Protein AF-A0A9D7EC55-F1 (afdb_monomer)

pLDDT: mean 72.98, std 14.08, range [41.28, 88.69]

Nearest PDB structures (foldseek):
  7tgh-assembly1_5  TM=7.935E-01  e=1.905E-02  Tetrahymena thermophila
  2rld-assembly1_B  TM=5.664E-01  e=9.970E+00  Bacteroides thetaiotaomicron VPI-5482
  2rld-assembly1_E  TM=4.505E-01  e=8.431E+00  Bacteroides thetaiotaomicron VPI-5482
  2rld-assembly1_D  TM=3.798E-01  e=8.915E+00  Bacteroides thetaiotaomicron VPI-5482

Solvent-accessible surface area (backbone atoms only — not comparable to full-atom values): 5209 Å² total; per-residue (Å²): 107,59,71,57,52,53,51,52,49,52,51,51,52,52,50,47,55,70,71,35,70,88,44,95,58,39,68,61,53,53,50,36,52,49,46,27,50,49,15,50,44,41,36,66,68,37,90,45,70,70,45,33,52,54,14,49,50,38,30,51,51,28,50,48,52,52,72,51,60,79,57,91,58,97,68,44,72,66,51,45,51,48,48,52,49,50,50,58,54,61,61,73,71,116

Radius of gyration: 14.69 Å; Cα contacts (8 Å, |Δi|>4): 71; chains: 1; bounding box: 29×34×36 Å

Mean predicted aligned error: 9.89 Å

Secondary structure (DSSP, 8-state):
-HHHHHHHHHHHHHHHHHHSTTSTTHHHHHHHHHHHHHHHHHHHH--SHHHHHHHHHHHHHHHHHHHTT---SSS-HHHHHHHHHHHHHHHTT-

Structure (mmCIF, N/CA/C/O backbone):
data_AF-A0A9D7EC55-F1
#
_entry.id   AF-A0A9D7EC55-F1
#
loop_
_atom_site.group_PDB
_atom_site.id
_atom_site.type_symbol
_atom_site.label_atom_id
_atom_site.label_alt_id
_atom_site.label_comp_id
_atom_site.label_asym_id
_atom_site.label_entity_id
_atom_site.label_seq_id
_atom_site.pdbx_PDB_ins_code
_atom_site.Cartn_x
_atom_site.Cartn_y
_atom_site.Cartn_z
_atom_site.occupancy
_atom_site.B_iso_or_equiv
_atom_site.auth_seq_id
_atom_site.auth_comp_id
_atom_site.auth_asym_id
_atom_site.auth_atom_id
_atom_site.pdbx_PDB_model_num
ATOM 1 N N . MET A 1 1 ? 14.527 -7.003 -4.629 1.00 74.62 1 MET A N 1
ATOM 2 C CA . MET A 1 1 ? 13.815 -5.974 -3.838 1.00 74.62 1 MET A CA 1
ATOM 3 C C . MET A 1 1 ? 12.305 -6.169 -3.879 1.00 74.62 1 MET A C 1
ATOM 5 O O . MET A 1 1 ? 11.752 -6.445 -2.825 1.00 74.62 1 MET A O 1
ATOM 9 N N . ALA A 1 2 ? 11.661 -6.202 -5.054 1.00 78.06 2 ALA A N 1
ATOM 10 C CA . ALA A 1 2 ? 10.216 -6.467 -5.167 1.00 78.06 2 ALA A CA 1
ATOM 11 C C . ALA A 1 2 ? 9.734 -7.755 -4.454 1.00 78.06 2 ALA A C 1
ATOM 13 O O . ALA A 1 2 ? 8.750 -7.717 -3.722 1.00 78.06 2 ALA A O 1
ATOM 14 N N . ALA A 1 3 ? 10.459 -8.876 -4.580 1.00 83.06 3 ALA A N 1
ATOM 15 C CA . ALA A 1 3 ? 10.108 -10.133 -3.898 1.00 83.06 3 ALA A CA 1
ATOM 16 C C . ALA A 1 3 ? 10.098 -10.016 -2.360 1.00 83.06 3 ALA A C 1
ATOM 18 O O . ALA A 1 3 ? 9.273 -10.627 -1.687 1.00 83.06 3 ALA A O 1
ATOM 19 N N . LEU A 1 4 ? 10.993 -9.193 -1.809 1.00 87.00 4 LEU A N 1
ATOM 20 C CA . LEU A 1 4 ? 11.117 -8.964 -0.370 1.00 87.00 4 LEU A CA 1
ATOM 21 C C . LEU A 1 4 ? 9.946 -8.107 0.135 1.00 87.00 4 LEU A C 1
ATOM 23 O O . LEU A 1 4 ? 9.353 -8.414 1.164 1.00 87.00 4 LEU A O 1
ATOM 27 N N . THR A 1 5 ? 9.548 -7.097 -0.643 1.00 85.94 5 THR A N 1
ATOM 28 C CA . THR A 1 5 ? 8.370 -6.260 -0.375 1.00 85.94 5 THR A CA 1
ATOM 29 C C . THR A 1 5 ? 7.072 -7.057 -0.424 1.00 85.94 5 THR A C 1
ATOM 31 O O . THR A 1 5 ? 6.260 -6.932 0.487 1.00 85.94 5 THR A O 1
ATOM 34 N N . VAL A 1 6 ? 6.884 -7.914 -1.434 1.00 87.19 6 VAL A N 1
ATOM 35 C CA . VAL A 1 6 ? 5.695 -8.779 -1.534 1.00 87.19 6 VAL A CA 1
ATOM 36 C C . VAL A 1 6 ? 5.661 -9.797 -0.393 1.00 87.19 6 VAL A C 1
ATOM 38 O O . VAL A 1 6 ? 4.604 -10.013 0.196 1.00 87.19 6 VAL A O 1
ATOM 41 N N . GLY A 1 7 ? 6.812 -10.370 -0.027 1.00 88.69 7 GLY A N 1
ATOM 42 C CA . GLY A 1 7 ? 6.923 -11.264 1.127 1.00 88.69 7 GLY A CA 1
ATOM 43 C C . GLY A 1 7 ? 6.531 -10.577 2.439 1.00 88.69 7 GLY A C 1
ATOM 44 O O . GLY A 1 7 ? 5.686 -11.087 3.172 1.00 88.69 7 GLY A O 1
ATOM 45 N N . LEU A 1 8 ? 7.081 -9.388 2.709 1.00 88.06 8 LEU A N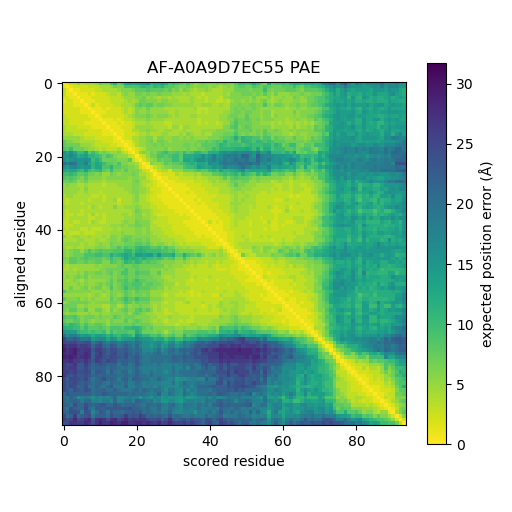 1
ATOM 46 C CA . LEU A 1 8 ? 6.739 -8.588 3.890 1.00 88.06 8 LEU A CA 1
ATOM 47 C C . LEU A 1 8 ? 5.259 -8.193 3.899 1.00 88.06 8 LEU A C 1
ATOM 49 O O . LEU A 1 8 ? 4.583 -8.387 4.907 1.00 88.06 8 LEU A O 1
ATOM 53 N N . ALA A 1 9 ? 4.736 -7.696 2.778 1.00 86.38 9 ALA A N 1
ATOM 54 C CA . ALA A 1 9 ? 3.331 -7.328 2.649 1.00 86.38 9 ALA A CA 1
ATOM 55 C C . ALA A 1 9 ? 2.396 -8.521 2.878 1.00 86.38 9 ALA A C 1
ATOM 57 O O . ALA A 1 9 ? 1.399 -8.382 3.582 1.00 86.38 9 ALA A O 1
ATOM 58 N N . GLY A 1 10 ? 2.737 -9.700 2.352 1.00 85.00 10 GLY A N 1
ATOM 59 C CA . GLY A 1 10 ? 1.989 -10.936 2.577 1.00 85.00 10 GLY A CA 1
ATOM 60 C C . GLY A 1 10 ? 1.977 -11.356 4.049 1.00 85.00 10 GLY A C 1
ATOM 61 O O . GLY A 1 10 ? 0.925 -11.716 4.580 1.00 85.00 10 GLY A O 1
ATOM 62 N N . ILE A 1 11 ? 3.115 -11.236 4.742 1.00 88.12 11 ILE A N 1
ATOM 63 C CA . ILE A 1 11 ? 3.205 -11.512 6.183 1.00 88.12 11 ILE A CA 1
ATOM 64 C C . ILE A 1 11 ? 2.326 -10.532 6.964 1.00 88.12 11 ILE A C 1
ATOM 66 O O . ILE A 1 11 ? 1.503 -10.976 7.766 1.00 88.12 11 ILE A O 1
ATOM 70 N N . VAL A 1 12 ? 2.431 -9.224 6.705 1.00 85.56 12 VAL A N 1
ATOM 71 C CA . VAL A 1 12 ? 1.616 -8.217 7.403 1.00 85.56 12 VAL A CA 1
ATOM 72 C C . VAL A 1 12 ? 0.131 -8.410 7.096 1.00 85.56 12 VAL A C 1
ATOM 74 O O . VAL A 1 12 ? -0.670 -8.423 8.022 1.00 85.56 12 VAL A O 1
ATOM 77 N N . ALA A 1 13 ? -0.247 -8.668 5.842 1.00 83.12 13 ALA A N 1
ATOM 78 C CA . ALA A 1 13 ? -1.625 -8.972 5.460 1.00 83.12 13 ALA A CA 1
ATOM 79 C C . ALA A 1 13 ? -2.174 -10.192 6.220 1.00 83.12 13 ALA A C 1
ATOM 81 O O . ALA A 1 13 ? -3.293 -10.147 6.732 1.00 83.12 13 ALA A O 1
ATOM 82 N N . SER A 1 14 ? -1.377 -11.258 6.350 1.00 83.56 14 SER A N 1
ATOM 83 C CA . SER A 1 14 ? -1.763 -12.467 7.088 1.00 83.56 14 SER A CA 1
ATOM 84 C C . SER A 1 14 ? -1.889 -12.228 8.598 1.00 83.56 14 SER A C 1
ATOM 86 O O . SER A 1 14 ? -2.828 -12.724 9.225 1.00 83.56 14 SER A O 1
ATOM 88 N N . LEU A 1 15 ? -0.991 -11.427 9.184 1.00 83.88 15 LEU A N 1
ATOM 89 C CA . LEU A 1 15 ? -1.039 -11.037 10.592 1.00 83.88 15 LEU A CA 1
ATOM 90 C C . LEU A 1 15 ? -2.257 -10.160 10.869 1.00 83.88 15 LEU A C 1
ATOM 92 O O . LEU A 1 15 ? -3.021 -10.447 11.786 1.00 83.88 15 LEU A O 1
ATOM 96 N N . SER A 1 16 ? -2.489 -9.141 10.047 1.00 75.69 16 SER A N 1
ATOM 97 C CA . SER A 1 16 ? -3.640 -8.252 10.176 1.00 75.69 16 SER A CA 1
ATOM 98 C C . SER A 1 16 ? -4.958 -8.995 9.985 1.00 75.69 16 SER A C 1
ATOM 100 O O . SER A 1 16 ? -5.889 -8.755 10.748 1.00 75.69 16 SER A O 1
ATOM 102 N N . ALA A 1 17 ? -5.035 -9.946 9.048 1.00 75.50 17 ALA A N 1
ATOM 103 C CA . ALA A 1 17 ? -6.209 -10.804 8.884 1.00 75.50 17 ALA A CA 1
ATOM 104 C C . ALA A 1 17 ? -6.501 -11.645 10.131 1.00 75.50 17 ALA A C 1
ATOM 106 O O . ALA A 1 17 ? -7.658 -11.811 10.499 1.00 75.50 17 ALA A O 1
ATOM 107 N N . ARG A 1 18 ? -5.468 -12.135 10.823 1.00 73.06 18 ARG A N 1
ATOM 108 C CA . ARG A 1 18 ? -5.634 -12.898 12.069 1.00 73.06 18 ARG A CA 1
ATOM 109 C C . ARG A 1 18 ? -5.964 -12.012 13.273 1.00 73.06 18 ARG A C 1
ATOM 111 O O . ARG A 1 18 ? -6.738 -12.432 14.126 1.00 73.06 18 ARG A O 1
ATOM 118 N N . TYR A 1 19 ? -5.395 -10.809 13.350 1.00 69.50 19 TYR A N 1
ATOM 119 C CA . TYR A 1 19 ? -5.484 -9.946 14.534 1.00 69.50 19 TYR A CA 1
ATOM 120 C C . TYR A 1 19 ? -6.701 -9.008 14.520 1.00 69.50 19 TYR A C 1
ATOM 122 O O . TYR A 1 19 ? -7.304 -8.773 15.561 1.00 69.50 19 TYR A O 1
ATOM 130 N N . MET A 1 20 ? -7.093 -8.499 13.347 1.00 69.56 20 MET A N 1
ATOM 131 C CA . MET A 1 20 ? -8.174 -7.511 13.190 1.00 69.56 20 MET A CA 1
ATOM 132 C C . MET A 1 20 ? -9.474 -8.099 12.628 1.00 69.56 20 MET A C 1
ATOM 134 O O . MET A 1 20 ? -10.413 -7.349 12.394 1.00 69.56 20 MET A O 1
ATOM 138 N N . HIS A 1 21 ? -9.587 -9.423 12.463 1.00 64.12 21 HIS A N 1
ATOM 139 C CA . HIS A 1 21 ? -10.814 -10.086 11.984 1.00 64.12 21 HIS A CA 1
ATOM 140 C C . HIS A 1 21 ? -12.092 -9.671 12.746 1.00 64.12 21 HIS A C 1
ATOM 142 O O . HIS A 1 21 ? -13.180 -9.701 12.177 1.00 64.12 21 HIS A O 1
ATOM 148 N N . ARG A 1 22 ? -11.971 -9.271 14.019 1.00 60.66 22 ARG A N 1
ATOM 149 C CA . ARG A 1 22 ? -13.10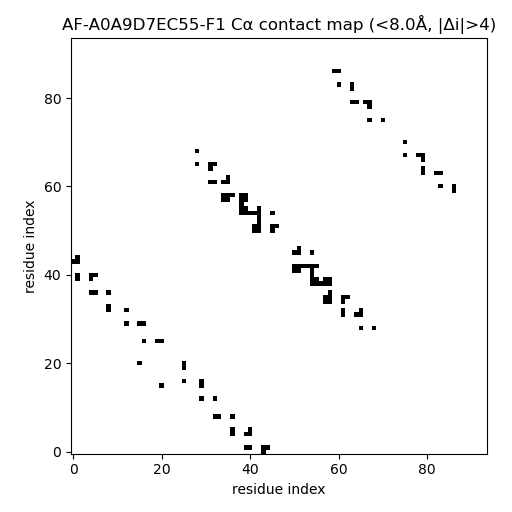1 -8.852 14.863 1.00 60.66 22 ARG A CA 1
ATOM 150 C C . ARG A 1 22 ? -13.427 -7.356 14.813 1.00 60.66 22 ARG A C 1
ATOM 152 O O . ARG A 1 22 ? -14.442 -6.966 15.382 1.00 60.66 22 ARG A O 1
ATOM 159 N N . ASP A 1 23 ? -12.618 -6.534 14.144 1.00 67.75 23 ASP A N 1
ATOM 160 C CA . ASP A 1 23 ? -12.848 -5.092 14.061 1.00 67.75 23 ASP A CA 1
ATOM 161 C C . ASP A 1 23 ? -13.602 -4.704 12.775 1.00 67.75 23 ASP A C 1
ATOM 163 O O . ASP A 1 23 ? -13.170 -5.049 11.670 1.00 67.75 23 ASP A O 1
ATOM 167 N N . PRO A 1 24 ? -14.670 -3.886 12.863 1.00 60.78 24 PRO A N 1
ATOM 168 C CA . PRO A 1 24 ? -15.442 -3.437 11.697 1.00 60.78 24 PRO A CA 1
ATOM 169 C C . PRO A 1 24 ? -14.631 -2.556 10.725 1.00 60.78 24 PRO A C 1
ATOM 171 O O . PRO A 1 24 ? -15.057 -2.302 9.600 1.00 60.78 24 PRO A O 1
ATOM 174 N N . GLY A 1 25 ? -13.444 -2.095 11.133 1.00 66.19 25 GLY A N 1
ATOM 175 C CA . GLY A 1 25 ? -12.510 -1.347 10.293 1.00 66.19 25 GLY A CA 1
ATOM 176 C C . GLY A 1 25 ? -11.579 -2.209 9.426 1.00 66.19 25 GLY A C 1
ATOM 177 O O . GLY A 1 25 ? -10.883 -1.660 8.570 1.00 66.19 25 GLY A O 1
ATOM 178 N N . PHE A 1 26 ? -11.559 -3.534 9.603 1.00 70.12 26 PHE A N 1
ATOM 179 C CA . PHE A 1 26 ? -10.587 -4.432 8.968 1.00 70.12 26 PHE A CA 1
ATOM 180 C C . PHE A 1 26 ? -10.489 -4.273 7.444 1.00 70.12 26 PHE A C 1
ATOM 182 O O . PHE A 1 26 ? -9.391 -4.180 6.897 1.00 70.12 26 PHE A O 1
ATOM 189 N N . PHE A 1 27 ? -11.630 -4.169 6.759 1.00 69.81 27 PHE A N 1
ATOM 190 C CA . PHE A 1 27 ? -11.667 -4.065 5.299 1.00 69.81 27 PHE A CA 1
ATOM 191 C C . PHE A 1 27 ? -10.945 -2.813 4.777 1.00 69.81 27 PHE A C 1
ATOM 193 O O . PHE A 1 27 ? -10.215 -2.873 3.792 1.00 69.81 27 PHE A O 1
ATOM 200 N N . ARG A 1 28 ? -11.093 -1.679 5.473 1.00 72.31 28 ARG A N 1
ATOM 201 C CA . ARG A 1 28 ? -10.437 -0.413 5.115 1.00 72.31 28 ARG A CA 1
ATOM 202 C C . ARG A 1 28 ? -8.924 -0.489 5.324 1.00 72.31 28 ARG A C 1
ATOM 204 O O . ARG A 1 28 ? -8.177 -0.062 4.450 1.00 72.31 28 ARG A O 1
ATOM 211 N N . PHE A 1 29 ? -8.479 -1.073 6.437 1.00 76.19 29 PHE A N 1
ATOM 212 C CA . PHE A 1 29 ? -7.057 -1.304 6.703 1.00 76.19 29 PHE A CA 1
ATOM 213 C C . PHE A 1 29 ? -6.430 -2.232 5.657 1.00 76.19 29 PHE A C 1
ATOM 215 O O . PHE A 1 29 ? -5.361 -1.946 5.124 1.00 76.19 29 PHE A O 1
ATOM 222 N N . PHE A 1 30 ? -7.121 -3.321 5.320 1.00 78.06 30 PHE A N 1
ATOM 223 C CA . PHE A 1 30 ? -6.657 -4.277 4.323 1.00 78.06 30 PHE A CA 1
ATOM 224 C C . PHE A 1 30 ? -6.540 -3.644 2.929 1.00 78.06 30 PHE A C 1
ATOM 226 O O . PHE A 1 30 ? -5.554 -3.879 2.228 1.00 78.06 30 PHE A O 1
ATOM 233 N N . LEU A 1 31 ? -7.499 -2.795 2.543 1.00 80.19 31 LEU A N 1
ATOM 234 C CA . LEU A 1 31 ? -7.453 -2.055 1.281 1.00 80.19 31 LEU A CA 1
ATOM 235 C C . LEU A 1 31 ? -6.259 -1.084 1.237 1.00 80.19 31 LEU A C 1
ATOM 237 O O . LEU A 1 31 ? -5.536 -1.043 0.245 1.00 80.19 31 LEU A O 1
ATOM 241 N N . LEU A 1 32 ? -6.019 -0.349 2.330 1.00 81.12 32 LEU A N 1
ATOM 242 C CA . LEU A 1 32 ? -4.891 0.581 2.471 1.00 81.12 32 LEU A CA 1
ATOM 243 C C . LEU A 1 32 ? -3.537 -0.131 2.388 1.00 81.12 32 LEU A C 1
ATOM 245 O O . LEU A 1 32 ? -2.621 0.353 1.727 1.00 81.12 32 LEU A O 1
ATOM 249 N N . LEU A 1 33 ? -3.425 -1.302 3.014 1.00 85.06 33 LEU A N 1
ATOM 250 C CA . LEU A 1 33 ? -2.215 -2.117 2.986 1.00 85.06 33 LEU A CA 1
ATOM 251 C C . LEU A 1 33 ? -1.927 -2.696 1.590 1.00 85.06 33 LEU A C 1
ATOM 253 O O . LEU A 1 33 ? -0.777 -2.703 1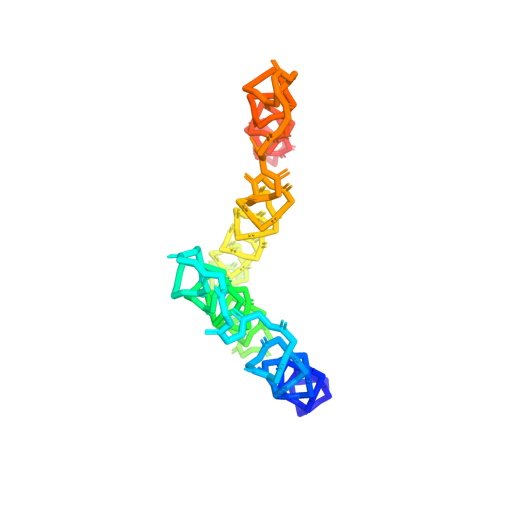.141 1.00 85.06 33 LEU A O 1
ATOM 257 N N . ASN A 1 34 ? -2.964 -3.135 0.872 1.00 84.88 34 ASN A N 1
ATOM 258 C CA . ASN A 1 34 ? -2.828 -3.549 -0.527 1.00 84.88 34 ASN A CA 1
ATOM 259 C C . ASN A 1 34 ? -2.426 -2.376 -1.426 1.00 84.88 34 ASN A C 1
ATOM 261 O O . ASN A 1 34 ? -1.555 -2.541 -2.275 1.00 84.88 34 ASN A O 1
ATOM 265 N N . LEU A 1 35 ? -2.993 -1.185 -1.209 1.00 84.44 35 LEU A N 1
ATOM 266 C CA . LEU A 1 35 ? -2.642 0.012 -1.974 1.00 84.44 35 LEU A CA 1
ATOM 267 C C . LEU A 1 35 ? -1.181 0.435 -1.742 1.00 84.44 35 LEU A C 1
ATOM 269 O O . LEU A 1 35 ? -0.481 0.773 -2.693 1.00 84.44 35 LEU A O 1
ATOM 273 N N . PHE A 1 36 ? -0.697 0.335 -0.501 1.00 85.50 36 PHE A N 1
ATOM 274 C CA . PHE A 1 36 ? 0.710 0.564 -0.159 1.00 85.50 36 PHE A CA 1
ATOM 275 C C . PHE A 1 36 ? 1.645 -0.419 -0.870 1.00 85.50 36 PHE A C 1
ATOM 277 O O . PHE A 1 36 ? 2.645 -0.029 -1.472 1.00 85.50 36 PHE A O 1
ATOM 284 N N . THR A 1 37 ? 1.285 -1.701 -0.853 1.00 86.62 37 THR A N 1
ATOM 285 C CA . THR A 1 37 ? 2.055 -2.757 -1.519 1.00 86.62 37 THR A CA 1
ATOM 286 C C . THR A 1 37 ? 2.064 -2.570 -3.035 1.00 86.62 37 THR A C 1
ATOM 288 O O . THR A 1 37 ? 3.101 -2.748 -3.671 1.00 86.62 37 THR A O 1
ATOM 291 N N . PHE A 1 38 ? 0.931 -2.164 -3.612 1.00 86.00 38 PHE A N 1
ATOM 292 C CA . PHE A 1 38 ? 0.807 -1.862 -5.033 1.00 86.00 38 PHE A CA 1
ATOM 293 C C . PHE A 1 38 ? 1.686 -0.675 -5.441 1.00 86.00 38 PHE A C 1
ATOM 295 O O . PHE A 1 38 ? 2.463 -0.801 -6.382 1.00 86.00 38 PHE A O 1
ATOM 302 N N . GLY A 1 39 ? 1.648 0.440 -4.702 1.00 86.12 39 GLY A N 1
ATOM 303 C CA . GLY A 1 39 ? 2.528 1.584 -4.962 1.00 86.12 39 GLY A CA 1
ATOM 304 C C . GLY A 1 39 ? 4.009 1.206 -4.878 1.00 86.12 39 GLY A C 1
ATOM 305 O O . GLY A 1 39 ? 4.798 1.578 -5.744 1.00 86.12 39 GLY A O 1
ATOM 306 N N . ALA A 1 40 ? 4.384 0.401 -3.879 1.00 87.00 40 ALA A N 1
ATOM 307 C CA . ALA A 1 40 ? 5.763 -0.050 -3.720 1.00 87.00 40 ALA A CA 1
ATOM 308 C C . ALA A 1 40 ? 6.202 -0.961 -4.880 1.00 87.00 40 ALA A C 1
ATOM 310 O O . ALA A 1 40 ? 7.327 -0.846 -5.361 1.00 87.00 40 ALA A O 1
ATOM 311 N N . LEU A 1 41 ? 5.313 -1.829 -5.373 1.00 86.44 41 LEU A N 1
ATOM 312 C CA . LEU A 1 41 ? 5.546 -2.639 -6.572 1.00 86.44 41 LEU A CA 1
ATOM 313 C C . LEU A 1 41 ? 5.745 -1.772 -7.818 1.00 86.44 41 LEU A C 1
ATOM 315 O O . LEU A 1 41 ? 6.720 -1.980 -8.533 1.00 86.44 41 LEU A O 1
ATOM 319 N N . VAL A 1 42 ? 4.873 -0.786 -8.052 1.00 86.00 42 VAL A N 1
ATOM 320 C CA . VAL A 1 42 ? 4.992 0.159 -9.180 1.00 86.00 42 VAL A CA 1
ATOM 321 C C . VAL A 1 42 ? 6.335 0.885 -9.135 1.00 86.00 42 VAL A C 1
ATOM 323 O O . VAL A 1 42 ? 7.000 1.007 -10.159 1.00 86.00 42 VAL A O 1
ATOM 326 N N . LEU A 1 43 ? 6.780 1.289 -7.945 1.00 86.88 43 LEU A N 1
ATOM 327 C CA . LEU A 1 43 ? 8.067 1.949 -7.751 1.00 86.88 43 LEU A CA 1
ATOM 328 C C . LEU A 1 43 ? 9.249 1.038 -8.115 1.00 86.88 43 LEU A C 1
ATOM 330 O O . LEU A 1 43 ? 10.171 1.478 -8.794 1.00 86.88 43 LEU A O 1
ATOM 334 N N . PHE A 1 44 ? 9.214 -0.241 -7.724 1.00 86.00 44 PHE A N 1
ATOM 335 C CA . PHE A 1 44 ? 10.271 -1.201 -8.073 1.00 86.00 44 PHE A CA 1
ATOM 336 C C . PHE A 1 44 ? 10.243 -1.668 -9.532 1.00 86.00 44 PHE A C 1
ATOM 338 O O . PHE A 1 44 ? 11.288 -2.059 -10.047 1.00 86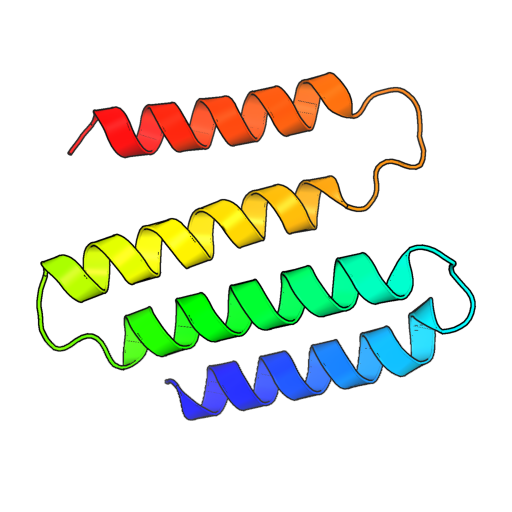.00 44 PHE A O 1
ATOM 345 N N . LEU A 1 45 ? 9.074 -1.675 -10.180 1.00 85.69 45 LEU A N 1
ATOM 346 C CA . LEU A 1 45 ? 8.932 -1.996 -11.605 1.00 85.69 45 LEU A CA 1
ATOM 347 C C . LEU A 1 45 ? 9.124 -0.776 -12.513 1.00 85.69 45 LEU A C 1
ATOM 349 O O . LEU A 1 45 ? 9.149 -0.925 -13.735 1.00 85.69 45 LEU A O 1
ATOM 353 N N . SER A 1 46 ? 9.243 0.419 -11.941 1.00 86.94 46 SER A N 1
ATOM 354 C CA . SER A 1 46 ? 9.386 1.639 -12.714 1.00 86.94 46 SER A CA 1
ATOM 355 C C . SER A 1 46 ? 10.691 1.634 -13.512 1.00 86.94 46 SER A C 1
ATOM 357 O O . SER A 1 46 ? 11.787 1.588 -12.955 1.00 86.94 46 SER A O 1
ATOM 359 N N . ALA A 1 47 ? 10.555 1.717 -14.835 1.00 84.06 47 ALA A N 1
ATOM 360 C CA . ALA A 1 47 ? 11.661 1.873 -15.776 1.00 84.06 47 ALA A CA 1
ATOM 361 C C . ALA A 1 47 ? 11.788 3.317 -16.300 1.00 84.06 47 ALA A C 1
ATOM 363 O O . ALA A 1 47 ? 12.597 3.593 -17.184 1.00 84.06 47 ALA A O 1
ATOM 364 N N . SER A 1 48 ? 10.960 4.244 -15.809 1.00 87.25 48 SER A N 1
ATOM 365 C CA . SER A 1 48 ? 10.867 5.617 -16.317 1.00 87.25 48 SER A CA 1
ATOM 366 C C . SER A 1 48 ? 10.603 6.590 -15.176 1.00 87.25 48 SER A C 1
ATOM 368 O O . SER A 1 48 ? 9.887 6.258 -14.234 1.00 87.25 48 SER A O 1
ATOM 370 N N . LEU A 1 49 ? 11.157 7.803 -15.257 1.00 86.19 49 LEU A N 1
ATOM 371 C CA . LEU A 1 49 ? 11.020 8.798 -14.186 1.00 86.19 49 LEU A CA 1
ATOM 372 C C . LEU A 1 49 ? 9.549 9.105 -13.862 1.00 86.19 49 LEU A C 1
ATOM 374 O O . LEU A 1 49 ? 9.206 9.147 -12.687 1.00 86.19 49 LEU A O 1
ATOM 378 N N . ASP A 1 50 ? 8.666 9.178 -14.860 1.00 85.19 50 ASP A N 1
ATOM 379 C CA . ASP A 1 50 ? 7.229 9.413 -14.636 1.00 85.19 50 ASP A CA 1
ATOM 380 C C . ASP A 1 50 ? 6.562 8.306 -13.801 1.00 85.19 50 ASP A C 1
ATOM 382 O O . ASP A 1 50 ? 5.804 8.577 -12.871 1.00 85.19 50 ASP A O 1
ATOM 386 N N . LEU A 1 51 ? 6.887 7.040 -14.084 1.00 84.62 51 LEU A N 1
ATOM 387 C CA . LEU A 1 51 ? 6.386 5.893 -13.318 1.00 84.62 51 LEU A CA 1
ATOM 388 C C . LEU A 1 51 ? 6.993 5.842 -11.909 1.00 84.62 51 LEU A C 1
ATOM 390 O O . LEU A 1 51 ? 6.348 5.371 -10.973 1.00 84.62 51 LEU A O 1
ATOM 394 N N . LEU A 1 52 ? 8.228 6.329 -11.748 1.00 87.50 52 LEU A N 1
ATOM 395 C CA . LEU A 1 52 ? 8.906 6.395 -10.455 1.00 87.50 52 LEU A CA 1
ATOM 396 C C . LEU A 1 52 ? 8.234 7.447 -9.566 1.00 87.50 52 LEU A C 1
ATOM 398 O O . LEU A 1 52 ? 7.928 7.152 -8.413 1.00 87.50 52 LEU A O 1
ATOM 402 N N . PHE A 1 53 ? 7.954 8.631 -10.121 1.00 85.06 53 PHE A N 1
ATOM 403 C CA . PHE A 1 53 ? 7.214 9.696 -9.445 1.00 85.06 53 PHE A CA 1
ATOM 404 C C . PHE A 1 53 ? 5.797 9.246 -9.080 1.00 85.06 53 PHE A C 1
ATOM 406 O O . PHE A 1 53 ? 5.429 9.320 -7.910 1.00 85.06 53 PHE A O 1
ATOM 413 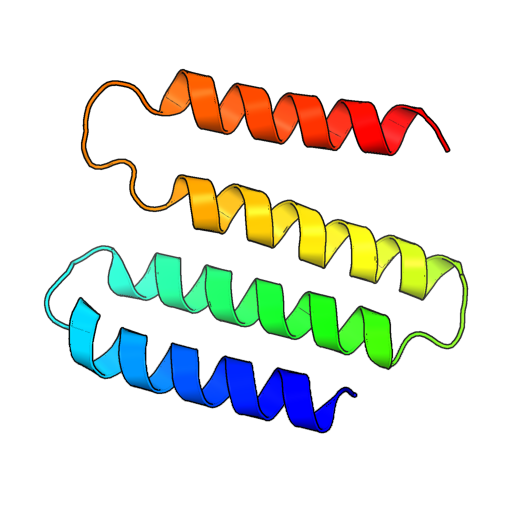N N . GLY A 1 54 ? 5.045 8.657 -10.015 1.00 84.50 54 GLY A N 1
ATOM 414 C CA . GLY A 1 54 ? 3.696 8.160 -9.720 1.00 84.50 54 GLY A CA 1
ATOM 415 C C . GLY A 1 54 ? 3.672 7.047 -8.659 1.00 84.50 54 GLY A C 1
ATOM 416 O O . GLY A 1 54 ? 2.818 7.039 -7.769 1.00 84.50 54 GLY A O 1
ATOM 417 N N . GLY A 1 55 ? 4.635 6.118 -8.698 1.00 84.06 55 GLY A N 1
ATOM 418 C CA . GLY A 1 55 ? 4.790 5.079 -7.675 1.00 84.06 55 GLY A CA 1
ATOM 419 C C . GLY A 1 55 ? 5.154 5.653 -6.302 1.00 84.06 55 GLY A C 1
ATOM 420 O O . GLY A 1 55 ? 4.596 5.239 -5.285 1.00 84.06 55 GLY A O 1
ATOM 421 N N . TRP A 1 56 ? 6.050 6.641 -6.267 1.00 83.69 56 TRP A N 1
ATOM 422 C CA . TRP A 1 56 ? 6.441 7.358 -5.052 1.00 83.69 56 TRP A CA 1
ATOM 423 C C . TRP A 1 56 ? 5.264 8.112 -4.423 1.00 83.69 56 TRP A C 1
ATOM 425 O O . TRP A 1 56 ? 5.062 8.044 -3.204 1.00 83.69 56 TRP A O 1
ATOM 435 N N . GLU A 1 57 ? 4.439 8.757 -5.249 1.00 85.56 57 GLU A N 1
ATOM 436 C CA . GLU A 1 57 ? 3.225 9.440 -4.803 1.00 85.56 57 GLU A CA 1
ATOM 437 C C . GLU A 1 57 ? 2.203 8.470 -4.180 1.00 85.56 57 GLU A C 1
ATOM 439 O O . GLU A 1 57 ? 1.641 8.694 -3.106 1.00 85.56 57 GLU A O 1
ATOM 444 N N . LEU A 1 58 ? 1.998 7.316 -4.813 1.00 84.69 58 LEU A N 1
ATOM 445 C CA . LEU A 1 58 ? 1.103 6.278 -4.299 1.00 84.69 58 LEU A CA 1
ATOM 446 C C . LEU A 1 58 ? 1.578 5.696 -2.960 1.00 84.69 58 LEU A C 1
ATOM 448 O O . LEU A 1 58 ? 0.776 5.533 -2.032 1.00 84.69 58 LEU A O 1
ATOM 452 N N . VAL A 1 59 ? 2.874 5.392 -2.836 1.00 86.56 59 VAL A N 1
ATOM 453 C CA . VAL A 1 59 ? 3.475 4.874 -1.590 1.00 86.56 59 VAL A CA 1
ATOM 454 C C . VAL A 1 59 ? 3.340 5.886 -0.462 1.00 86.56 59 VAL A C 1
ATOM 456 O O . VAL A 1 59 ? 2.988 5.538 0.667 1.00 86.56 59 VAL A O 1
ATOM 459 N N . GLY A 1 60 ? 3.605 7.151 -0.762 1.00 81.00 60 GLY A N 1
ATOM 460 C CA . GLY A 1 60 ? 3.536 8.196 0.233 1.00 81.00 60 GLY A CA 1
ATOM 461 C C . GLY A 1 60 ? 2.104 8.472 0.696 1.00 81.00 60 GLY A C 1
ATOM 462 O O . GLY A 1 60 ? 1.859 8.438 1.901 1.00 81.00 60 GLY A O 1
ATOM 463 N N . LEU A 1 61 ? 1.143 8.631 -0.223 1.00 79.81 61 LEU A N 1
ATOM 464 C CA . LEU A 1 61 ? -0.277 8.802 0.114 1.00 79.81 61 LEU A CA 1
ATOM 465 C C . LEU A 1 61 ? -0.794 7.641 0.968 1.00 79.81 61 LEU A C 1
ATOM 467 O O . LEU A 1 61 ? -1.356 7.856 2.042 1.00 79.81 61 LEU A O 1
ATOM 471 N N . SER A 1 62 ? -0.573 6.402 0.530 1.00 82.94 62 SER A N 1
ATOM 472 C CA . SER A 1 62 ? -1.043 5.219 1.259 1.00 82.94 62 SER A CA 1
ATOM 473 C C . SER A 1 62 ? -0.438 5.109 2.665 1.00 82.94 62 SER A C 1
ATOM 475 O O . SER A 1 62 ? -1.166 4.770 3.598 1.00 82.94 62 SER A O 1
ATOM 477 N N . SER A 1 63 ? 0.833 5.483 2.859 1.00 79.12 63 SER A N 1
ATOM 478 C CA . SER A 1 63 ? 1.472 5.548 4.184 1.00 79.12 63 SER A CA 1
ATOM 479 C C . SER A 1 63 ? 0.776 6.551 5.113 1.00 79.12 63 SER A C 1
ATOM 481 O O . SER A 1 63 ? 0.457 6.226 6.261 1.00 79.12 63 SER A O 1
ATOM 483 N N . VAL A 1 64 ? 0.439 7.743 4.603 1.00 72.81 64 VAL A N 1
ATOM 484 C CA . VAL A 1 64 ? -0.304 8.760 5.366 1.00 72.81 64 VAL A CA 1
ATOM 485 C C . VAL A 1 64 ? -1.680 8.248 5.786 1.00 72.81 64 VAL A C 1
ATOM 487 O O . VAL A 1 64 ? -2.061 8.385 6.952 1.00 72.81 64 VAL A O 1
ATOM 490 N N . LEU A 1 65 ? -2.428 7.642 4.859 1.00 73.56 65 LEU A N 1
ATOM 491 C CA . LEU A 1 65 ? -3.750 7.106 5.171 1.00 73.56 65 LEU A CA 1
ATOM 492 C C . LEU A 1 65 ? -3.680 5.918 6.148 1.00 73.56 65 LEU A C 1
ATOM 494 O O . LEU A 1 65 ? -4.565 5.788 6.994 1.00 73.56 65 LEU A O 1
ATOM 498 N N . LEU A 1 66 ? -2.640 5.080 6.076 1.00 74.06 66 LEU A N 1
ATOM 499 C CA . LEU A 1 66 ? -2.458 3.943 6.984 1.00 74.06 66 LEU A CA 1
ATOM 500 C C . LEU A 1 66 ? -2.139 4.406 8.416 1.00 74.06 66 LEU A C 1
ATOM 502 O O . LEU A 1 66 ? -2.740 3.912 9.369 1.00 74.06 66 LEU A O 1
ATOM 506 N N . VAL A 1 67 ? -1.270 5.412 8.581 1.00 72.31 67 VAL A N 1
ATOM 507 C CA . VAL A 1 67 ? -1.029 6.072 9.883 1.00 72.31 67 VAL A CA 1
ATOM 508 C C . VAL A 1 67 ? -2.311 6.738 10.402 1.00 72.31 67 VAL A C 1
ATOM 510 O O . VAL A 1 67 ? -2.599 6.718 11.600 1.00 72.31 67 VAL A O 1
ATOM 513 N N . GLY A 1 68 ? -3.124 7.282 9.495 1.00 65.31 68 GLY A N 1
ATOM 514 C CA . GLY A 1 68 ? -4.439 7.856 9.773 1.00 65.31 68 GLY A CA 1
ATOM 515 C C . GLY A 1 68 ? -5.569 6.844 10.002 1.00 65.31 68 GLY A C 1
ATOM 516 O O . GLY A 1 68 ? -6.705 7.270 10.180 1.00 65.31 68 GLY A O 1
ATOM 517 N N . PHE A 1 69 ? -5.315 5.533 10.007 1.00 63.66 69 PHE A N 1
ATOM 518 C CA . PHE A 1 69 ? -6.366 4.525 10.176 1.00 63.66 69 PHE A CA 1
ATOM 519 C C . PHE A 1 69 ? -6.744 4.275 11.655 1.00 63.66 69 PHE A C 1
ATOM 521 O O . PHE A 1 69 ? -7.911 4.046 11.970 1.00 63.66 69 PHE A O 1
ATOM 528 N N . PHE A 1 70 ? -5.800 4.386 12.598 1.00 57.75 70 PHE A N 1
ATOM 529 C CA . PHE A 1 70 ? -6.000 4.105 14.037 1.00 57.75 70 PHE A CA 1
ATOM 530 C C . PHE A 1 70 ? -6.718 5.233 14.821 1.00 57.75 70 PHE A C 1
ATOM 532 O O . PHE A 1 70 ? -6.402 5.534 15.971 1.00 57.75 70 PHE A O 1
ATOM 539 N N . GLN A 1 71 ? -7.712 5.887 14.218 1.00 51.78 71 GLN A N 1
ATOM 540 C CA . GLN A 1 71 ? -8.299 7.144 14.710 1.00 51.78 71 GLN A CA 1
ATOM 541 C C . GLN A 1 71 ? -9.489 6.999 15.668 1.00 51.78 71 GLN A C 1
ATOM 543 O O . GLN A 1 71 ? -10.310 7.904 15.795 1.00 51.78 71 GLN A O 1
ATOM 548 N N . TYR A 1 72 ? -9.551 5.908 16.433 1.00 48.16 72 TYR A N 1
ATOM 549 C CA . TYR A 1 72 ? -10.619 5.694 17.419 1.00 48.16 72 TYR A CA 1
ATOM 550 C C . TYR A 1 72 ? -10.489 6.559 18.702 1.00 48.16 72 TYR A C 1
ATOM 552 O O . TYR A 1 72 ? -11.310 6.447 19.609 1.00 48.16 72 TYR A O 1
ATOM 560 N N . ARG A 1 73 ? -9.498 7.464 18.819 1.00 43.62 73 ARG A N 1
ATOM 561 C CA . ARG A 1 73 ? -9.360 8.391 19.966 1.00 43.62 73 ARG A CA 1
ATOM 562 C C . ARG A 1 73 ? -9.199 9.857 19.543 1.00 43.62 73 ARG A C 1
ATOM 564 O O . ARG A 1 73 ? -8.144 10.229 19.067 1.00 43.62 73 ARG A O 1
ATOM 571 N N . ARG A 1 74 ? -10.262 10.643 19.768 1.00 42.03 74 ARG A N 1
ATOM 572 C CA . ARG A 1 74 ? -10.523 12.113 19.750 1.00 42.03 74 ARG A CA 1
ATOM 573 C C . ARG A 1 74 ? -9.497 13.198 19.325 1.00 42.03 74 ARG A C 1
ATOM 575 O O . ARG A 1 74 ? -9.965 14.290 19.027 1.00 42.03 74 ARG A O 1
ATO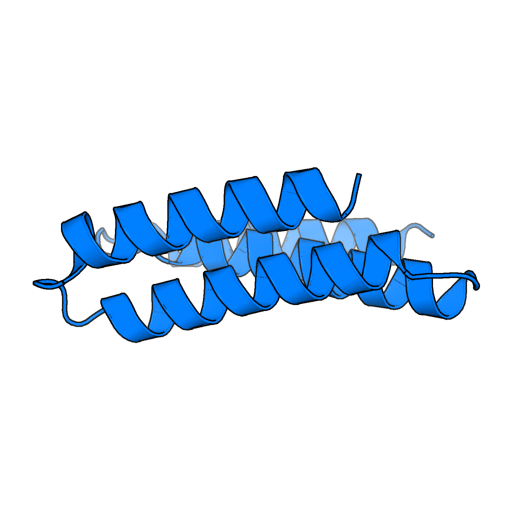M 582 N N . ASP A 1 75 ? -8.204 12.947 19.134 1.00 50.03 75 ASP A N 1
ATOM 583 C CA . ASP A 1 75 ? -7.234 13.947 18.636 1.00 50.03 75 ASP A CA 1
ATOM 584 C C . ASP A 1 75 ? -6.779 13.887 17.142 1.00 50.03 75 ASP A C 1
ATOM 586 O O . ASP A 1 75 ? -5.844 14.606 16.770 1.00 50.03 75 ASP A O 1
ATOM 590 N N . PRO A 1 76 ? -7.360 13.104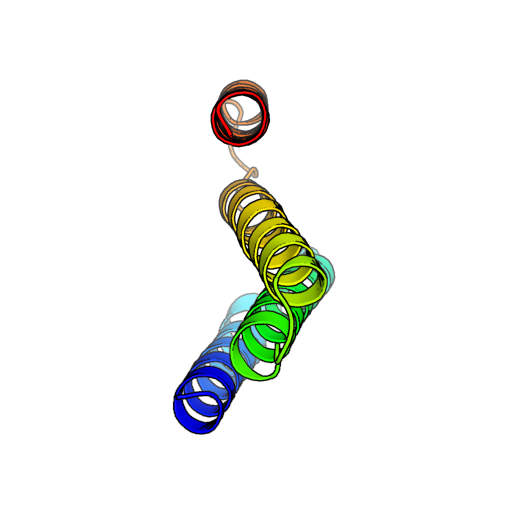 16.204 1.00 49.09 76 PRO A N 1
ATOM 591 C CA . PRO A 1 76 ? -6.560 12.608 15.078 1.00 49.09 76 PRO A CA 1
ATOM 592 C C . PRO A 1 76 ? -6.726 13.379 13.764 1.00 49.09 76 PRO A C 1
ATOM 594 O O . PRO A 1 76 ? -5.844 13.324 12.902 1.00 49.09 76 PRO A O 1
ATOM 597 N N . LEU A 1 77 ? -7.820 14.137 13.612 1.00 51.12 77 LEU A N 1
ATOM 598 C CA . LEU A 1 77 ? -8.066 14.970 12.428 1.00 51.12 77 LEU A CA 1
ATOM 599 C C . LEU A 1 77 ? -6.901 15.943 12.203 1.00 51.12 77 LEU A C 1
ATOM 601 O O . LEU A 1 77 ? -6.461 16.169 11.080 1.00 51.12 77 LEU A O 1
ATOM 605 N N . ARG A 1 78 ? -6.337 16.462 13.298 1.00 52.03 78 ARG A N 1
ATOM 606 C CA . ARG A 1 78 ? -5.217 17.404 13.279 1.00 52.03 78 ARG A CA 1
ATOM 607 C C . ARG A 1 78 ? -3.910 16.754 12.817 1.00 52.03 78 ARG A C 1
ATOM 609 O O . ARG A 1 78 ? -3.103 17.423 12.176 1.00 52.03 78 ARG A O 1
ATOM 616 N N . ASN A 1 79 ? -3.709 15.465 13.101 1.00 54.03 79 ASN A N 1
ATOM 617 C CA . ASN A 1 79 ? -2.514 14.733 12.682 1.00 54.03 79 ASN A CA 1
ATOM 618 C C . ASN A 1 79 ? -2.626 14.237 11.233 1.00 54.03 79 ASN A C 1
ATOM 620 O O . ASN A 1 79 ? -1.668 14.380 10.484 1.00 54.03 79 ASN A O 1
ATOM 624 N N . ALA A 1 80 ? -3.800 13.766 10.797 1.00 53.84 80 ALA A N 1
ATOM 625 C CA . ALA A 1 80 ? -4.037 13.424 9.391 1.00 53.84 80 ALA A CA 1
ATOM 626 C C . ALA A 1 80 ? -3.882 14.649 8.474 1.00 53.84 80 ALA A C 1
ATOM 628 O O . ALA A 1 80 ? -3.201 14.571 7.455 1.00 53.84 80 ALA A O 1
ATOM 629 N N . VAL A 1 81 ? -4.418 15.809 8.877 1.00 58.38 81 VAL A N 1
ATOM 630 C CA . VAL A 1 81 ? -4.227 17.072 8.144 1.00 58.38 81 VAL A CA 1
ATOM 631 C C . VAL A 1 81 ? -2.762 17.518 8.163 1.00 58.38 81 VAL A C 1
ATOM 633 O O . VAL A 1 81 ? -2.279 18.013 7.151 1.00 58.38 81 VAL A O 1
ATOM 636 N N . ARG A 1 82 ? -2.017 17.313 9.261 1.00 56.88 82 ARG A N 1
ATOM 637 C CA . ARG A 1 82 ? -0.574 17.621 9.323 1.00 56.88 82 ARG A CA 1
ATOM 638 C C . ARG A 1 82 ? 0.258 16.744 8.406 1.00 56.88 82 ARG A C 1
ATOM 640 O O . ARG A 1 82 ? 1.146 17.260 7.740 1.00 56.88 82 ARG A O 1
ATOM 647 N N . VAL A 1 83 ? -0.014 15.445 8.370 1.00 58.56 83 VAL A N 1
ATOM 648 C CA . VAL A 1 83 ? 0.739 14.525 7.520 1.00 58.56 83 VAL A CA 1
ATOM 649 C C . VAL A 1 83 ? 0.347 14.730 6.051 1.00 58.56 83 VAL A C 1
ATOM 651 O O . VAL A 1 83 ? 1.230 14.768 5.206 1.00 58.56 83 VAL A O 1
ATOM 654 N N . PHE A 1 84 ? -0.925 15.008 5.742 1.00 61.12 84 PHE A N 1
ATOM 655 C CA . PHE A 1 84 ? -1.351 15.424 4.398 1.00 61.12 84 PHE A CA 1
ATOM 656 C C . PHE A 1 84 ? -0.726 16.765 3.978 1.00 61.12 84 PHE A C 1
ATOM 658 O O . PHE A 1 84 ? -0.290 16.923 2.842 1.00 61.12 84 PHE A O 1
ATOM 665 N N . ALA A 1 85 ? -0.618 17.728 4.897 1.00 57.28 85 ALA A N 1
ATOM 666 C CA . ALA A 1 85 ? 0.070 18.992 4.649 1.00 57.28 85 ALA A CA 1
ATOM 667 C C . ALA A 1 85 ? 1.579 18.797 4.441 1.00 57.28 85 ALA A C 1
ATOM 669 O O . ALA A 1 85 ? 2.137 19.414 3.540 1.00 57.28 85 ALA A O 1
ATOM 670 N N . ALA A 1 86 ? 2.228 17.923 5.217 1.00 57.12 86 ALA A N 1
ATOM 671 C CA . ALA A 1 86 ? 3.630 17.551 5.027 1.00 57.12 86 ALA A CA 1
ATOM 672 C C . ALA A 1 86 ? 3.844 16.854 3.675 1.00 57.12 86 ALA A C 1
ATOM 674 O O . ALA A 1 86 ? 4.822 17.138 2.992 1.00 57.12 86 ALA A O 1
ATOM 675 N N . TYR A 1 87 ? 2.887 16.023 3.257 1.00 62.41 87 TYR A N 1
ATOM 676 C CA . TYR A 1 87 ? 2.874 15.362 1.957 1.00 62.41 87 TYR A CA 1
ATOM 677 C C . TYR A 1 87 ? 2.805 16.366 0.801 1.00 62.41 87 TYR A C 1
ATOM 679 O O . TYR A 1 87 ? 3.642 16.362 -0.094 1.00 62.41 87 TYR A O 1
ATOM 687 N N . ARG A 1 88 ? 1.873 17.320 0.889 1.00 63.22 88 ARG A N 1
ATOM 688 C CA . ARG A 1 88 ? 1.706 18.401 -0.093 1.00 63.22 88 ARG A CA 1
ATOM 689 C C . ARG A 1 88 ? 2.867 19.407 -0.103 1.00 63.22 88 ARG A C 1
ATOM 691 O O . ARG A 1 88 ? 3.097 20.072 -1.109 1.00 63.22 88 ARG A O 1
ATOM 698 N N . LEU A 1 89 ? 3.565 19.568 1.025 1.00 56.00 89 LEU A N 1
ATOM 699 C CA . LEU A 1 89 ? 4.772 20.396 1.154 1.00 56.00 89 LEU A CA 1
ATOM 700 C C . LEU A 1 89 ? 6.010 19.713 0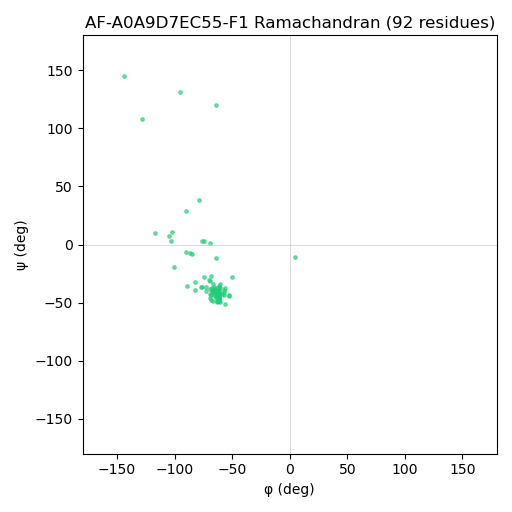.570 1.00 56.00 89 LEU A C 1
ATOM 702 O O . LEU A 1 89 ? 6.854 20.403 0.005 1.00 56.00 89 LEU A O 1
ATOM 706 N N . ALA A 1 90 ? 6.119 18.392 0.718 1.00 54.59 90 ALA A N 1
ATOM 707 C CA . ALA A 1 90 ? 7.193 17.603 0.126 1.00 54.59 90 ALA A CA 1
ATOM 708 C C . ALA A 1 90 ? 7.091 17.578 -1.407 1.00 54.59 90 ALA A C 1
ATOM 710 O O . ALA A 1 90 ? 8.108 17.692 -2.080 1.00 54.59 90 ALA A O 1
ATOM 711 N N . ASP A 1 91 ? 5.867 17.516 -1.932 1.00 55.88 91 ASP A N 1
ATOM 712 C CA . ASP A 1 91 ? 5.572 17.542 -3.367 1.00 55.88 91 ASP A CA 1
ATOM 713 C C . ASP A 1 91 ? 5.860 18.912 -4.018 1.00 55.88 91 ASP A C 1
ATOM 715 O O . ASP A 1 91 ? 6.461 19.012 -5.080 1.00 55.88 91 ASP A O 1
ATOM 719 N N . ARG A 1 92 ? 5.571 20.024 -3.326 1.00 45.00 92 ARG A N 1
ATOM 720 C CA . ARG A 1 92 ? 5.819 21.386 -3.847 1.00 45.00 92 ARG A CA 1
ATOM 721 C C . ARG A 1 92 ? 7.291 21.803 -3.985 1.00 45.00 92 ARG A C 1
ATOM 723 O O . ARG A 1 92 ? 7.537 22.962 -4.321 1.00 45.00 92 ARG A O 1
ATOM 730 N N . ARG A 1 93 ? 8.261 20.941 -3.668 1.00 42.66 93 ARG A N 1
ATOM 731 C CA . ARG A 1 93 ? 9.688 21.308 -3.652 1.00 42.66 93 ARG A CA 1
ATOM 732 C C . ARG A 1 93 ? 10.559 20.542 -4.657 1.00 42.66 93 ARG A C 1
ATOM 734 O O . ARG A 1 93 ? 11.776 20.697 -4.572 1.00 42.66 93 ARG A O 1
ATOM 741 N N . SER A 1 94 ? 9.976 19.771 -5.584 1.00 41.28 94 SER A N 1
ATOM 742 C CA . SER A 1 94 ? 10.700 19.284 -6.774 1.00 41.28 94 SER A CA 1
ATOM 743 C C . SER A 1 94 ? 10.674 20.306 -7.901 1.00 41.28 94 SER A C 1
ATOM 745 O O . SER A 1 94 ? 9.552 20.771 -8.208 1.00 41.28 94 SER A O 1
#

Sequence (94 aa):
MAALTVGLAGIVASLSARYMHRDPGFFRFFLLLNLFTFGALVLFLSASLDLLFGGWELVGLSSVLLVGFFQYRRDPLRNAVRVFAAYRLADRRS

Foldseek 3Di:
DLVVLVVVLVVVLVVLCVPCVPPPLSVVLSVLS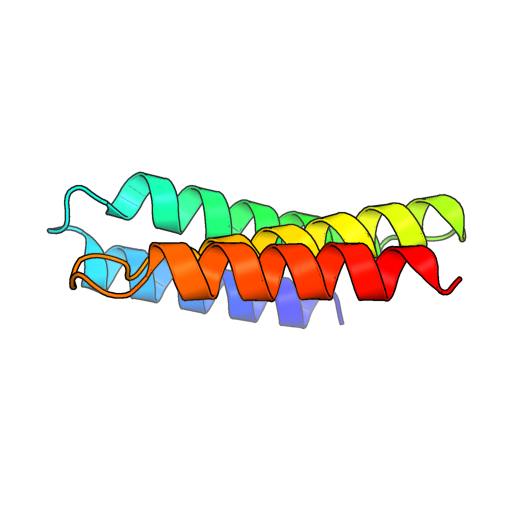VQLNVLVNQCVPDPDPVSVVSSVLSNLVSVLVNVLSVPPDDPRVVVSVVSVVVSVVVVVPD